Protein AF-A0A392ND72-F1 (afdb_monomer_lite)

Radius of gyration: 15.57 Å; chains: 1; bounding box: 47×28×43 Å

Sequence (103 aa):
VLEHCEDPNTQQKVMDEILGAVSMLAQDQYGNYVVQHVLEHGKPHERSTIIKELAGNIVQMSQQKFASNVVEKCLTFGGPAERLLLVNEMLGTTDENEPLQVS

pLDDT: mean 85.05, std 15.71, range [41.19, 96.31]

Foldseek 3Di:
DPPDPVDVVVVVVVLVVLLVCLVVLLQDPHSVVVLLCCLVPNDLVSLVSSLVVCQPCLCVLCPHPRNVVNSVSNCVRPDPVSVVSSVCVVVVVPPPPPPPPDD

Structure (mmCIF, N/CA/C/O backbone):
data_AF-A0A392ND72-F1
#
_entry.id   AF-A0A392ND72-F1
#
loop_
_atom_site.group_PDB
_atom_site.id
_atom_site.type_symbol
_atom_site.label_atom_id
_atom_site.label_alt_id
_atom_site.label_comp_id
_atom_site.label_asym_id
_atom_site.label_entity_id
_atom_site.label_seq_id
_atom_site.pdbx_PDB_ins_code
_atom_site.Cartn_x
_atom_site.Cartn_y
_atom_site.Cartn_z
_atom_site.occupancy
_atom_site.B_iso_or_equiv
_atom_site.auth_seq_id
_atom_site.auth_comp_id
_atom_site.auth_asym_id
_atom_site.auth_atom_id
_atom_site.pdbx_PDB_model_num
ATOM 1 N N . VAL A 1 1 ? 25.181 -1.561 -2.892 1.00 46.38 1 VAL A N 1
ATOM 2 C CA . VAL A 1 1 ? 25.531 -1.738 -4.316 1.00 46.38 1 VAL A CA 1
ATOM 3 C C . VAL A 1 1 ? 24.506 -2.708 -4.889 1.00 46.38 1 VAL A C 1
ATOM 5 O O . VAL A 1 1 ? 24.507 -3.873 -4.527 1.00 46.38 1 VAL A O 1
ATOM 8 N N . LEU A 1 2 ? 23.501 -2.183 -5.591 1.00 48.06 2 LEU A N 1
ATOM 9 C CA . LEU A 1 2 ? 22.498 -2.960 -6.333 1.00 48.06 2 LEU A CA 1
ATOM 10 C C . LEU A 1 2 ? 22.816 -2.703 -7.807 1.00 48.06 2 LEU A C 1
ATOM 12 O O . LEU A 1 2 ? 22.134 -1.943 -8.487 1.00 48.06 2 LEU A O 1
ATOM 16 N N . GLU A 1 3 ? 23.972 -3.209 -8.234 1.00 54.50 3 GLU A N 1
ATOM 17 C CA . GLU A 1 3 ? 24.435 -3.098 -9.614 1.00 54.50 3 GLU A CA 1
ATOM 18 C C . GLU A 1 3 ? 23.595 -4.031 -10.491 1.00 54.50 3 GLU A C 1
ATOM 20 O O . GLU A 1 3 ? 23.676 -5.251 -10.384 1.00 54.50 3 GLU A O 1
ATOM 25 N N . HIS A 1 4 ? 22.733 -3.406 -11.296 1.00 60.06 4 HIS A N 1
ATOM 26 C CA . HIS A 1 4 ? 22.260 -3.834 -12.613 1.00 60.06 4 HIS A CA 1
ATOM 27 C C . HIS A 1 4 ? 22.254 -5.344 -12.902 1.00 60.06 4 HIS A C 1
ATOM 29 O O . HIS A 1 4 ? 23.085 -5.861 -13.642 1.00 60.06 4 HIS A O 1
ATOM 35 N N . CYS A 1 5 ? 21.221 -6.038 -12.426 1.00 51.06 5 CYS A N 1
ATOM 36 C CA . CYS A 1 5 ? 20.695 -7.186 -13.162 1.00 51.06 5 CYS A CA 1
ATOM 37 C C . CYS A 1 5 ? 19.628 -6.669 -14.137 1.00 51.06 5 CYS A C 1
ATOM 39 O O . CYS A 1 5 ? 18.457 -6.549 -13.783 1.00 51.06 5 CYS A O 1
ATOM 41 N N . GLU A 1 6 ? 20.048 -6.326 -15.356 1.00 59.56 6 GLU A N 1
ATOM 42 C CA . GLU A 1 6 ? 19.194 -5.908 -16.483 1.00 59.56 6 GLU A CA 1
ATOM 43 C C . GLU A 1 6 ? 18.498 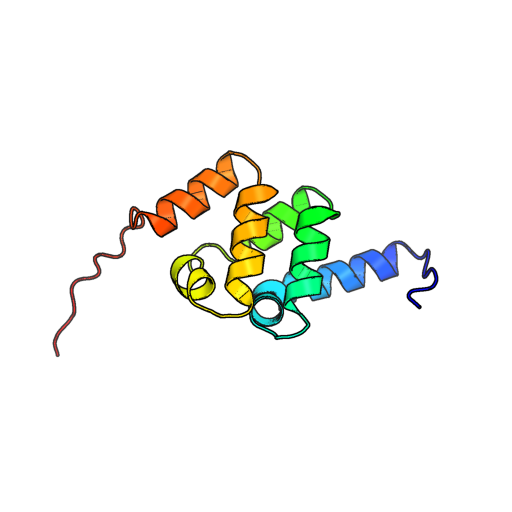-7.101 -17.165 1.00 59.56 6 GLU A C 1
ATOM 45 O O . GLU A 1 6 ? 18.307 -7.104 -18.378 1.00 59.56 6 GLU A O 1
ATOM 50 N N . ASP A 1 7 ? 18.134 -8.141 -16.410 1.00 73.19 7 ASP A N 1
ATOM 51 C CA . ASP A 1 7 ? 17.319 -9.230 -16.941 1.00 73.19 7 ASP A CA 1
ATOM 52 C C . ASP A 1 7 ? 15.865 -9.035 -16.481 1.00 73.19 7 ASP A C 1
ATOM 54 O O . ASP A 1 7 ? 15.561 -9.232 -15.295 1.00 73.19 7 ASP A O 1
ATOM 58 N N . PRO A 1 8 ? 14.947 -8.642 -17.386 1.00 72.62 8 PRO A N 1
ATOM 59 C CA . PRO A 1 8 ? 13.560 -8.357 -17.034 1.00 72.62 8 PRO A CA 1
ATOM 60 C C . PRO A 1 8 ? 12.860 -9.540 -16.360 1.00 72.62 8 PRO A C 1
ATOM 62 O O . PRO A 1 8 ? 11.999 -9.330 -15.507 1.00 72.62 8 PRO A O 1
ATOM 65 N N . ASN A 1 9 ? 13.251 -10.780 -16.686 1.00 78.31 9 ASN A N 1
ATOM 66 C CA . ASN A 1 9 ? 12.665 -11.970 -16.070 1.00 78.31 9 ASN A CA 1
ATOM 67 C C . ASN A 1 9 ? 13.124 -12.133 -14.622 1.00 78.31 9 ASN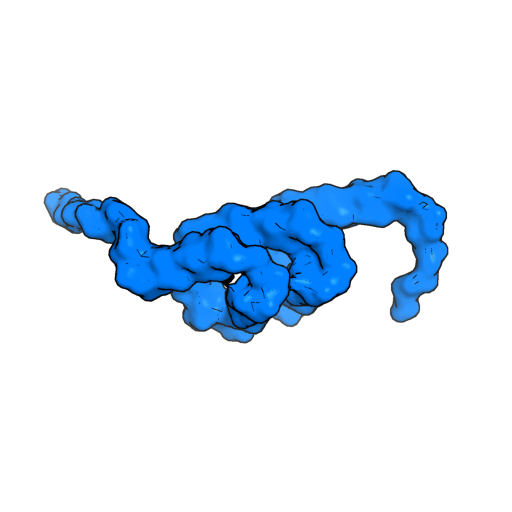 A C 1
ATOM 69 O O . ASN A 1 9 ? 12.354 -12.587 -13.779 1.00 78.31 9 ASN A O 1
ATOM 73 N N . THR A 1 10 ? 14.368 -11.769 -14.315 1.00 80.62 10 THR A N 1
ATOM 74 C CA . THR A 1 10 ? 14.880 -11.810 -12.941 1.00 80.62 10 THR A CA 1
ATOM 75 C C . THR A 1 10 ? 14.221 -10.729 -12.094 1.00 80.62 10 THR A C 1
ATOM 77 O O . THR A 1 10 ? 13.765 -11.017 -10.990 1.00 80.62 10 THR A O 1
ATOM 80 N N . GLN A 1 11 ? 14.082 -9.512 -12.628 1.00 79.75 11 GLN A N 1
ATOM 81 C CA . GLN A 1 11 ? 13.368 -8.435 -11.936 1.00 79.75 11 GLN A CA 1
ATOM 82 C C . GLN A 1 11 ? 11.901 -8.793 -11.675 1.00 79.75 11 GLN A C 1
ATOM 84 O O . GLN A 1 11 ? 11.398 -8.533 -10.585 1.00 79.75 11 GLN A O 1
ATOM 89 N N . GLN A 1 12 ? 11.229 -9.417 -12.648 1.00 83.25 12 GLN A N 1
ATOM 90 C CA . GLN A 1 12 ? 9.842 -9.847 -12.493 1.00 83.25 12 GLN A CA 1
ATOM 91 C C . GLN A 1 12 ? 9.694 -10.943 -11.434 1.00 83.25 12 GLN A C 1
ATOM 93 O O . GLN A 1 12 ? 8.869 -10.796 -10.544 1.00 83.25 12 GLN A O 1
ATOM 98 N N . LYS A 1 13 ? 10.542 -11.980 -11.454 1.00 86.38 13 LYS A N 1
ATOM 99 C CA . LYS A 1 13 ? 10.517 -13.041 -10.432 1.00 86.38 13 LYS A CA 1
ATOM 100 C C . LYS A 1 13 ? 10.741 -12.499 -9.024 1.00 86.38 13 LYS A C 1
ATOM 102 O O . LYS A 1 13 ? 10.044 -12.889 -8.100 1.00 86.38 13 LYS A O 1
ATOM 107 N N . VAL A 1 14 ? 11.702 -11.589 -8.857 1.00 87.44 14 VAL A N 1
ATOM 108 C CA . VAL A 1 14 ? 11.955 -10.955 -7.555 1.00 87.44 14 VAL A CA 1
ATOM 109 C C . VAL A 1 14 ? 10.753 -10.124 -7.115 1.00 87.44 14 VAL A C 1
ATOM 111 O O . VAL A 1 14 ? 10.396 -10.151 -5.942 1.00 87.44 14 VAL A O 1
ATOM 114 N N . MET A 1 15 ? 10.109 -9.408 -8.040 1.00 89.69 15 MET A N 1
ATOM 115 C CA . MET A 1 15 ? 8.896 -8.660 -7.727 1.00 89.69 15 MET A CA 1
ATOM 116 C C . MET A 1 15 ? 7.751 -9.588 -7.313 1.00 89.69 15 MET A C 1
ATOM 118 O O . MET A 1 15 ? 7.085 -9.296 -6.329 1.00 89.69 15 MET A O 1
ATOM 122 N N . ASP A 1 16 ? 7.555 -10.715 -7.997 1.00 90.06 16 ASP A N 1
ATOM 123 C CA . ASP A 1 16 ? 6.519 -11.692 -7.647 1.00 90.06 16 ASP A CA 1
ATOM 124 C C . ASP A 1 16 ? 6.731 -12.255 -6.230 1.00 90.06 16 ASP A C 1
ATOM 126 O O . ASP A 1 16 ? 5.783 -12.336 -5.449 1.00 90.06 16 ASP A O 1
ATOM 130 N N . GLU A 1 17 ? 7.978 -12.554 -5.851 1.00 92.25 17 GLU A N 1
ATOM 131 C CA . GLU A 1 17 ? 8.327 -12.975 -4.485 1.00 92.25 17 GLU A CA 1
ATOM 132 C C . GLU A 1 17 ? 8.064 -11.866 -3.451 1.00 92.25 17 GLU A C 1
ATOM 134 O O . GLU A 1 17 ? 7.524 -12.129 -2.376 1.00 92.25 17 GLU A O 1
ATOM 139 N N . ILE A 1 18 ? 8.392 -10.606 -3.773 1.00 91.38 18 ILE A N 1
ATOM 140 C CA . ILE A 1 18 ? 8.086 -9.459 -2.902 1.00 91.38 18 ILE A CA 1
ATOM 141 C C . ILE A 1 18 ? 6.575 -9.324 -2.721 1.00 91.38 18 ILE A C 1
ATOM 143 O O . ILE A 1 18 ? 6.124 -9.175 -1.587 1.00 91.38 18 ILE A O 1
ATOM 147 N N . LEU A 1 19 ? 5.804 -9.393 -3.812 1.00 91.12 19 LEU A N 1
ATOM 148 C CA . LEU A 1 19 ? 4.345 -9.288 -3.801 1.00 91.12 19 LEU A CA 1
ATOM 149 C C . LEU A 1 19 ? 3.697 -10.431 -3.004 1.00 91.12 19 LEU A C 1
ATOM 151 O O . LEU A 1 19 ? 2.733 -10.187 -2.285 1.00 91.12 19 LEU A O 1
ATOM 155 N N . GLY A 1 20 ? 4.260 -11.641 -3.054 1.00 91.81 20 GLY A N 1
ATOM 156 C CA . GLY A 1 20 ? 3.822 -12.774 -2.231 1.00 91.81 20 GLY A CA 1
ATOM 157 C C . GLY A 1 20 ? 4.176 -12.657 -0.742 1.00 91.81 20 GLY A C 1
ATOM 158 O O . GLY A 1 20 ? 3.563 -13.324 0.088 1.00 91.81 20 GLY A O 1
ATOM 159 N N . ALA A 1 21 ? 5.140 -11.804 -0.383 1.00 93.69 21 ALA A N 1
ATOM 160 C CA . ALA A 1 21 ? 5.626 -11.633 0.988 1.00 93.69 21 ALA A CA 1
ATOM 161 C C . ALA A 1 21 ? 5.261 -10.275 1.619 1.00 93.69 21 ALA A C 1
ATOM 163 O O . ALA A 1 21 ? 5.742 -9.961 2.711 1.00 93.69 21 ALA A O 1
ATOM 164 N N . VAL A 1 22 ? 4.412 -9.466 0.975 1.00 94.12 22 VAL A N 1
ATOM 165 C CA . VAL A 1 22 ? 4.095 -8.079 1.376 1.00 94.12 22 VAL A CA 1
ATOM 166 C C . VAL A 1 22 ? 3.692 -7.965 2.843 1.00 94.12 22 VAL A C 1
ATOM 168 O O . VAL A 1 22 ? 4.257 -7.143 3.562 1.00 94.12 22 VAL A O 1
ATOM 171 N N . SER A 1 23 ? 2.763 -8.803 3.305 1.00 91.81 23 SER A N 1
ATOM 172 C CA . SER A 1 23 ? 2.245 -8.762 4.679 1.00 91.81 23 SER A CA 1
ATOM 173 C C . SER A 1 23 ? 3.326 -9.018 5.731 1.00 91.81 23 SER A C 1
ATOM 175 O O . SER A 1 23 ? 3.315 -8.403 6.798 1.00 91.81 23 SER A O 1
ATOM 177 N N . MET A 1 24 ? 4.293 -9.890 5.427 1.00 94.56 24 MET A N 1
ATOM 178 C CA . MET A 1 24 ? 5.448 -10.142 6.292 1.00 94.56 24 MET A CA 1
ATOM 179 C C . MET A 1 24 ? 6.438 -8.976 6.222 1.00 94.56 24 MET A C 1
ATOM 181 O O . MET A 1 24 ? 6.854 -8.446 7.251 1.00 94.56 24 MET A O 1
ATOM 185 N N . LEU A 1 25 ? 6.795 -8.553 5.006 1.00 94.88 25 LEU A N 1
ATOM 186 C CA . LEU A 1 25 ? 7.789 -7.510 4.773 1.00 94.88 25 LEU A CA 1
ATOM 187 C C . LEU A 1 25 ? 7.354 -6.173 5.371 1.00 94.88 25 LEU A C 1
ATOM 189 O O . LEU A 1 25 ? 8.171 -5.495 5.980 1.00 94.88 25 LEU A O 1
ATOM 193 N N . ALA A 1 26 ? 6.077 -5.809 5.265 1.00 94.38 26 ALA A N 1
ATOM 194 C CA . ALA A 1 26 ? 5.563 -4.546 5.784 1.00 94.38 26 ALA A CA 1
ATOM 195 C C . ALA A 1 26 ? 5.727 -4.402 7.308 1.00 94.38 26 ALA A C 1
ATOM 197 O O . ALA A 1 26 ? 5.857 -3.284 7.806 1.00 94.38 26 ALA A O 1
ATOM 198 N N . GLN A 1 27 ? 5.749 -5.518 8.042 1.00 92.56 27 GLN A N 1
ATOM 199 C CA . GLN A 1 27 ? 5.900 -5.550 9.500 1.00 92.56 27 GLN A CA 1
ATOM 200 C C . GLN A 1 27 ? 7.365 -5.706 9.942 1.00 92.56 27 GLN A C 1
ATOM 202 O O . GLN A 1 27 ? 7.693 -5.448 11.101 1.00 92.56 27 GLN A O 1
ATOM 207 N N . ASP A 1 28 ? 8.259 -6.095 9.029 1.00 94.75 28 ASP A N 1
ATOM 208 C CA . ASP A 1 28 ? 9.676 -6.293 9.318 1.00 94.75 28 ASP A CA 1
ATOM 209 C C . ASP A 1 28 ? 10.448 -4.966 9.428 1.00 94.75 28 ASP A C 1
ATOM 211 O O . ASP A 1 28 ? 10.202 -3.998 8.701 1.00 94.75 28 ASP A O 1
ATOM 215 N N . GLN A 1 29 ? 11.450 -4.933 10.312 1.00 92.19 29 GLN A N 1
ATOM 216 C CA . GLN A 1 29 ? 12.275 -3.748 10.581 1.00 92.19 29 GLN A CA 1
ATOM 217 C C . GLN A 1 29 ? 13.088 -3.260 9.368 1.00 92.19 29 GLN A C 1
ATOM 219 O O . GLN A 1 29 ? 13.439 -2.081 9.314 1.00 92.19 29 GLN A O 1
ATOM 224 N N . 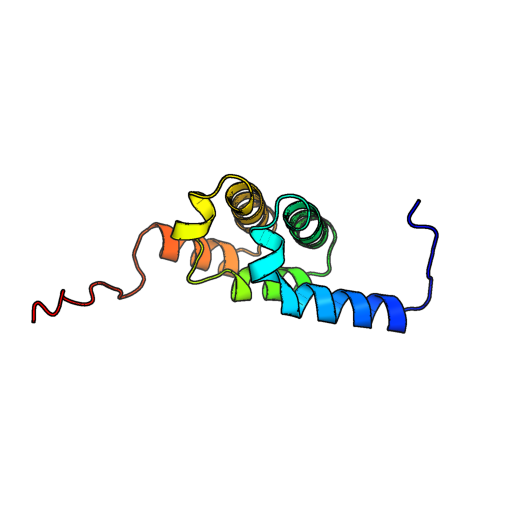TYR A 1 30 ? 13.364 -4.132 8.391 1.00 93.00 30 TYR A N 1
ATOM 225 C CA . TYR A 1 30 ? 14.052 -3.800 7.141 1.00 93.00 30 TYR A CA 1
ATOM 226 C C . TYR A 1 30 ? 13.146 -3.986 5.917 1.00 93.00 30 TYR A C 1
ATOM 228 O O . TYR A 1 30 ? 13.189 -3.176 4.990 1.00 93.00 30 TYR A O 1
ATOM 236 N N . GLY A 1 31 ? 12.293 -5.012 5.924 1.00 93.19 31 GLY A N 1
ATOM 237 C CA . GLY A 1 31 ? 11.353 -5.316 4.847 1.00 93.19 31 GLY A CA 1
ATOM 238 C C . GLY A 1 31 ? 10.380 -4.174 4.560 1.00 93.19 31 GLY A C 1
ATOM 239 O O . GLY A 1 31 ? 10.036 -3.949 3.398 1.00 93.19 31 GLY A O 1
ATOM 240 N N . ASN A 1 32 ? 10.014 -3.380 5.574 1.00 95.56 32 ASN A N 1
ATOM 241 C CA . ASN A 1 32 ? 9.087 -2.267 5.389 1.00 95.56 32 ASN A CA 1
ATOM 242 C C . ASN A 1 32 ? 9.623 -1.255 4.363 1.00 95.56 32 ASN A C 1
ATOM 244 O O . ASN A 1 32 ? 8.852 -0.727 3.568 1.00 95.56 32 ASN A O 1
ATOM 248 N N . TYR A 1 33 ? 10.941 -1.046 4.297 1.00 95.56 33 TYR A N 1
ATOM 249 C CA . TYR A 1 33 ? 11.551 -0.145 3.318 1.00 95.56 33 TYR A CA 1
ATOM 250 C C . TYR A 1 33 ? 11.433 -0.670 1.885 1.00 95.56 33 TYR A C 1
ATOM 252 O O . TYR A 1 33 ? 11.294 0.124 0.957 1.00 95.56 33 TYR A O 1
ATOM 260 N N . VAL A 1 34 ? 11.443 -1.994 1.694 1.00 94.50 34 VAL A N 1
ATOM 261 C CA . VAL A 1 34 ? 11.235 -2.615 0.377 1.00 94.50 34 VAL A CA 1
ATOM 262 C C . VAL A 1 34 ? 9.811 -2.347 -0.096 1.00 94.50 34 VAL A C 1
ATOM 264 O O . VAL A 1 34 ? 9.615 -1.869 -1.212 1.00 94.50 34 VAL A O 1
ATOM 267 N N . VAL A 1 35 ? 8.819 -2.565 0.772 1.00 95.75 35 VAL A N 1
ATOM 268 C CA . VAL A 1 35 ? 7.408 -2.312 0.438 1.00 95.75 35 VAL A CA 1
ATOM 269 C C . VAL A 1 35 ? 7.172 -0.826 0.157 1.00 95.75 35 VAL A C 1
ATOM 271 O O . VAL A 1 35 ? 6.550 -0.485 -0.847 1.00 95.75 35 VAL A O 1
ATOM 274 N N . GLN A 1 36 ? 7.728 0.071 0.978 1.00 95.75 36 GLN A N 1
ATOM 275 C CA . GLN A 1 36 ? 7.667 1.517 0.733 1.00 95.75 36 GLN A CA 1
ATOM 276 C C . GLN A 1 36 ? 8.294 1.896 -0.615 1.00 95.75 36 GLN A C 1
ATOM 278 O O . GLN A 1 36 ? 7.723 2.689 -1.358 1.00 95.75 36 GLN A O 1
ATOM 283 N N . HIS A 1 37 ? 9.428 1.290 -0.977 1.00 94.88 37 HIS A N 1
ATOM 284 C CA . HIS A 1 37 ? 10.082 1.559 -2.252 1.00 94.88 37 HIS A CA 1
ATOM 285 C C . HIS A 1 37 ? 9.201 1.179 -3.451 1.00 94.88 37 HIS A C 1
ATOM 287 O O . HIS A 1 37 ? 9.091 1.965 -4.395 1.00 94.88 37 HIS A O 1
ATOM 293 N N . VAL A 1 38 ? 8.532 0.020 -3.401 1.00 94.31 38 VAL A N 1
ATOM 294 C CA . VAL A 1 38 ? 7.588 -0.403 -4.452 1.00 94.31 38 VAL A CA 1
ATOM 295 C C . VAL A 1 38 ? 6.339 0.487 -4.464 1.00 94.31 38 VAL A C 1
ATOM 297 O O . VAL A 1 38 ? 5.840 0.829 -5.534 1.00 94.31 38 VAL A O 1
ATOM 300 N N . LEU A 1 39 ? 5.864 0.943 -3.301 1.00 94.69 39 LEU A N 1
ATOM 301 C CA . LEU A 1 39 ? 4.760 1.905 -3.213 1.00 94.69 39 LEU A CA 1
ATOM 302 C C . LEU A 1 39 ? 5.096 3.267 -3.840 1.00 94.69 39 LEU A C 1
ATOM 304 O O . LEU A 1 39 ? 4.218 3.908 -4.409 1.00 94.69 39 LEU A O 1
ATOM 308 N N . GLU A 1 40 ? 6.352 3.700 -3.771 1.00 95.25 40 GLU A N 1
ATOM 309 C CA . GLU A 1 40 ? 6.800 4.983 -4.321 1.00 95.25 40 GLU A CA 1
ATOM 310 C C . GLU A 1 40 ? 7.148 4.910 -5.815 1.00 95.25 40 GLU A C 1
ATOM 312 O O . GLU A 1 40 ? 6.741 5.775 -6.592 1.00 95.25 40 GLU A O 1
ATOM 317 N N . HIS A 1 41 ? 7.885 3.875 -6.225 1.00 92.00 41 HIS A N 1
ATOM 318 C CA . HIS A 1 41 ? 8.517 3.796 -7.549 1.00 92.00 41 HIS A CA 1
ATOM 319 C C . HIS A 1 41 ? 8.000 2.641 -8.417 1.00 92.00 41 HIS A C 1
ATOM 321 O O . HIS A 1 41 ? 8.294 2.594 -9.612 1.00 92.00 41 HIS A O 1
ATOM 327 N N . GLY A 1 42 ? 7.233 1.713 -7.843 1.00 89.19 42 GLY A N 1
ATOM 328 C CA . GLY A 1 42 ? 6.705 0.547 -8.545 1.00 89.19 42 GLY A CA 1
ATOM 329 C C .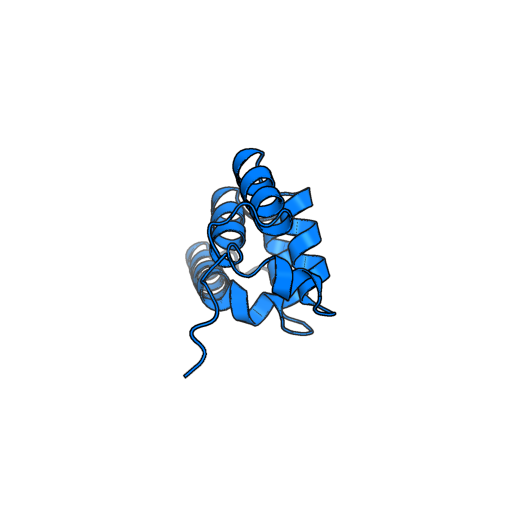 GLY A 1 42 ? 5.629 0.892 -9.571 1.00 89.19 42 GLY A C 1
ATOM 330 O O . GLY A 1 42 ? 5.090 2.004 -9.650 1.00 89.19 42 GLY A O 1
ATOM 331 N N . LYS A 1 43 ? 5.263 -0.090 -10.387 1.00 91.75 43 LYS A N 1
ATOM 332 C CA . LYS A 1 43 ? 4.199 0.051 -11.384 1.00 91.75 43 LYS A CA 1
ATOM 333 C C . LYS A 1 43 ? 2.837 0.182 -10.689 1.00 91.75 43 LYS A C 1
ATOM 335 O O . LYS A 1 43 ? 2.662 -0.310 -9.577 1.00 91.75 43 LYS A O 1
ATOM 340 N N . PRO A 1 44 ? 1.837 0.821 -11.324 1.00 92.12 44 PRO A N 1
ATOM 341 C CA . PRO A 1 44 ? 0.516 0.983 -10.717 1.00 92.12 44 PRO A CA 1
ATOM 342 C C . PRO A 1 44 ? -0.115 -0.337 -10.250 1.00 92.12 44 PRO A C 1
ATOM 344 O O . PRO A 1 44 ? -0.658 -0.389 -9.159 1.00 92.12 44 PRO A O 1
ATOM 347 N N . HIS A 1 45 ? 0.021 -1.422 -11.020 1.00 92.12 45 HIS A N 1
ATOM 348 C CA . HIS A 1 45 ? -0.534 -2.723 -10.633 1.00 92.12 45 HIS A CA 1
ATOM 349 C C . HIS A 1 45 ? 0.191 -3.369 -9.440 1.00 92.12 45 HIS A C 1
ATOM 351 O O . HIS A 1 45 ? -0.458 -4.026 -8.631 1.00 92.12 45 HIS A O 1
ATOM 357 N N . GLU A 1 46 ? 1.507 -3.173 -9.305 1.00 93.19 46 GLU A N 1
ATOM 358 C CA . GLU A 1 46 ? 2.295 -3.659 -8.161 1.00 93.19 46 GLU A CA 1
ATOM 359 C C . GLU A 1 46 ? 1.817 -2.949 -6.885 1.00 93.19 46 GLU A C 1
ATOM 361 O O . GLU A 1 46 ? 1.496 -3.593 -5.889 1.00 93.19 46 GLU A O 1
ATOM 366 N N . ARG A 1 47 ? 1.635 -1.623 -6.961 1.00 94.69 47 ARG A N 1
ATOM 367 C CA . ARG A 1 47 ? 1.066 -0.803 -5.879 1.00 94.69 47 ARG A CA 1
ATOM 368 C C . ARG A 1 47 ? -0.341 -1.242 -5.497 1.00 94.69 47 ARG A C 1
ATOM 370 O O . ARG A 1 47 ? -0.608 -1.468 -4.322 1.00 94.69 47 ARG A O 1
ATOM 377 N N . SER A 1 48 ? -1.220 -1.404 -6.483 1.00 94.44 48 SER A N 1
ATOM 378 C CA . SER A 1 48 ? -2.582 -1.894 -6.263 1.00 94.44 48 SER A CA 1
ATOM 379 C C . SER A 1 48 ? -2.599 -3.267 -5.594 1.00 94.44 48 SER A C 1
ATOM 381 O O . SER A 1 48 ? -3.456 -3.519 -4.755 1.00 94.44 48 SER A O 1
ATOM 383 N N . THR A 1 49 ? -1.668 -4.153 -5.956 1.00 94.88 49 THR A N 1
ATOM 384 C CA . THR A 1 49 ? -1.553 -5.491 -5.358 1.00 94.88 49 THR A CA 1
ATOM 385 C C . THR A 1 49 ? -1.147 -5.391 -3.893 1.00 94.88 49 THR A C 1
ATOM 387 O O . THR A 1 49 ? -1.841 -5.938 -3.046 1.00 94.88 49 THR A O 1
ATOM 390 N N . ILE A 1 50 ? -0.109 -4.606 -3.583 1.00 95.25 50 ILE A N 1
ATOM 391 C CA . ILE A 1 50 ? 0.318 -4.341 -2.201 1.00 95.25 50 ILE A CA 1
ATOM 392 C C . ILE A 1 50 ? -0.844 -3.790 -1.373 1.00 95.25 50 ILE A C 1
ATOM 394 O O . ILE A 1 50 ? -1.128 -4.296 -0.296 1.00 95.25 50 ILE A O 1
ATOM 398 N N . ILE A 1 51 ? -1.541 -2.765 -1.868 1.00 94.88 51 ILE A N 1
ATOM 399 C CA . ILE A 1 51 ? -2.613 -2.120 -1.102 1.00 94.88 51 ILE A CA 1
ATOM 400 C C . ILE A 1 51 ? -3.771 -3.087 -0.834 1.00 94.88 51 ILE A C 1
ATOM 402 O O . ILE A 1 51 ? -4.326 -3.081 0.260 1.00 94.88 51 ILE A O 1
ATOM 406 N N . LYS A 1 52 ? -4.125 -3.929 -1.809 1.00 93.19 52 LYS A N 1
ATOM 407 C CA . LYS A 1 52 ? -5.163 -4.952 -1.636 1.00 93.19 52 LYS A CA 1
ATOM 408 C C . LYS A 1 52 ? -4.756 -6.050 -0.661 1.00 93.19 52 LYS A C 1
ATOM 410 O O . LYS A 1 52 ? -5.616 -6.532 0.057 1.00 93.19 52 LYS A O 1
ATOM 415 N N . GLU A 1 53 ? -3.484 -6.430 -0.644 1.00 93.81 53 GLU A N 1
ATOM 416 C CA . GLU A 1 53 ? -2.967 -7.444 0.280 1.00 93.81 53 GLU A CA 1
ATOM 417 C C . GLU A 1 53 ? -2.957 -6.939 1.731 1.00 93.81 53 GLU A C 1
ATOM 419 O O . GLU A 1 53 ? -3.198 -7.693 2.668 1.00 93.81 53 GLU A O 1
ATOM 424 N N . LEU A 1 54 ? -2.699 -5.642 1.920 1.00 92.69 54 LEU A N 1
ATOM 425 C CA . LEU A 1 54 ? -2.678 -5.013 3.242 1.00 92.69 54 LEU A CA 1
ATOM 426 C C . LEU A 1 54 ? -4.068 -4.587 3.738 1.00 92.69 54 LEU A C 1
ATOM 428 O O . LEU A 1 54 ? -4.250 -4.381 4.939 1.00 92.69 54 LEU A O 1
ATOM 432 N N . ALA A 1 55 ? -5.036 -4.449 2.831 1.00 90.88 55 ALA A N 1
ATOM 433 C CA . ALA A 1 55 ? -6.429 -4.201 3.176 1.00 90.88 55 ALA A CA 1
ATOM 434 C C . ALA A 1 55 ? -6.983 -5.298 4.100 1.00 90.88 55 ALA A C 1
ATOM 436 O O . ALA A 1 55 ? -6.682 -6.478 3.944 1.00 90.88 55 ALA A O 1
ATOM 437 N N . GLY A 1 56 ? -7.804 -4.901 5.065 1.00 89.56 56 GLY A N 1
ATOM 438 C CA . GLY A 1 56 ? -8.323 -5.751 6.139 1.00 89.56 56 GLY A CA 1
ATOM 439 C C . GLY A 1 56 ? -7.421 -5.816 7.376 1.00 89.56 56 GLY A C 1
ATOM 440 O O . GLY A 1 56 ? -7.867 -6.272 8.423 1.00 89.56 56 GLY A O 1
ATOM 441 N N . ASN A 1 57 ? -6.169 -5.350 7.288 1.00 91.81 57 ASN A N 1
ATOM 442 C CA . ASN A 1 57 ? -5.223 -5.307 8.409 1.00 91.81 57 ASN A CA 1
ATOM 443 C C . ASN A 1 57 ? -4.706 -3.889 8.702 1.00 91.81 57 ASN A C 1
ATOM 445 O O . ASN A 1 57 ? -3.819 -3.703 9.539 1.00 91.81 57 ASN A O 1
ATOM 449 N N . ILE A 1 58 ? -5.244 -2.867 8.040 1.00 93.38 58 ILE A N 1
ATOM 450 C CA . ILE A 1 58 ? -4.737 -1.493 8.055 1.00 93.38 58 ILE A CA 1
ATOM 451 C C . ILE A 1 58 ? -4.791 -0.897 9.450 1.00 93.38 58 ILE A C 1
ATOM 453 O O . ILE A 1 58 ? -3.809 -0.306 9.896 1.00 93.38 58 ILE A O 1
ATOM 457 N N . VAL A 1 59 ? -5.891 -1.107 10.175 1.00 90.94 59 VAL A N 1
ATOM 458 C CA . VAL A 1 59 ? -6.052 -0.604 11.548 1.00 90.94 59 VAL A CA 1
ATOM 459 C C . VAL A 1 59 ? -4.994 -1.188 12.485 1.00 90.94 59 VAL A C 1
ATOM 461 O O . VAL A 1 59 ? -4.409 -0.460 13.292 1.00 90.94 59 VAL A O 1
ATOM 464 N N . 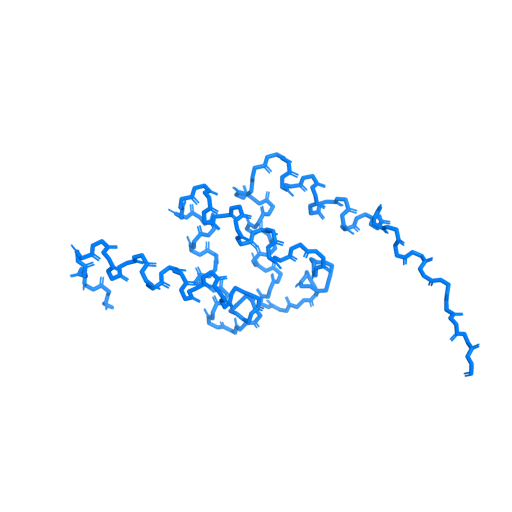GLN A 1 60 ? -4.717 -2.489 12.369 1.00 91.62 60 GLN A N 1
ATOM 465 C CA . GLN A 1 60 ? -3.680 -3.149 13.157 1.00 91.62 60 GLN A CA 1
ATOM 466 C C . GLN A 1 60 ? -2.288 -2.656 12.746 1.00 91.62 60 GLN A C 1
ATOM 468 O O . GLN A 1 60 ? -1.471 -2.328 13.606 1.00 91.62 60 GLN A O 1
ATOM 473 N N . MET A 1 61 ? -2.012 -2.565 11.444 1.00 93.38 61 MET A N 1
ATOM 474 C CA . MET A 1 61 ? -0.719 -2.133 10.909 1.00 93.38 61 MET A CA 1
ATOM 475 C C . MET A 1 61 ? -0.387 -0.682 11.263 1.00 93.38 61 MET A C 1
ATOM 477 O O . MET A 1 61 ? 0.765 -0.385 11.576 1.00 93.38 61 MET A O 1
ATOM 481 N N . SER A 1 62 ? -1.379 0.212 11.299 1.00 93.25 62 SER A N 1
ATOM 482 C CA . SER A 1 62 ? -1.204 1.607 11.720 1.00 93.25 62 SER A CA 1
ATOM 483 C C . SER A 1 62 ? -0.686 1.759 13.152 1.00 93.25 62 SER A C 1
ATOM 485 O O . SER A 1 62 ? -0.096 2.786 13.474 1.00 93.25 62 SER A O 1
ATOM 487 N N . GLN A 1 63 ? -0.876 0.754 14.010 1.00 91.88 63 GLN A N 1
ATOM 488 C CA . GLN A 1 63 ? -0.425 0.769 15.406 1.00 91.88 63 GLN A CA 1
ATOM 489 C C . GLN A 1 63 ? 0.978 0.171 15.590 1.00 91.88 63 GLN A C 1
ATOM 491 O O . GLN A 1 63 ? 1.542 0.226 16.683 1.00 91.88 63 GLN A O 1
ATOM 496 N N . GLN A 1 64 ? 1.563 -0.407 14.539 1.00 91.56 64 GLN A N 1
ATOM 497 C CA . GLN A 1 64 ? 2.878 -1.030 14.608 1.00 91.56 64 GLN A CA 1
ATOM 498 C C . GLN A 1 64 ? 3.980 -0.058 14.190 1.00 91.56 64 GLN A C 1
ATOM 500 O O . GLN A 1 64 ? 3.864 0.644 13.191 1.00 91.56 64 GLN A O 1
ATOM 505 N N . LYS A 1 65 ? 5.116 -0.107 14.896 1.00 91.94 65 LYS A N 1
ATOM 506 C CA . LYS A 1 65 ? 6.269 0.790 14.693 1.00 91.94 65 LYS A CA 1
ATOM 507 C C . LYS A 1 65 ? 6.773 0.872 13.242 1.00 91.94 65 LYS A C 1
ATOM 509 O O . LYS A 1 65 ? 7.242 1.928 12.825 1.00 91.94 65 LYS A O 1
ATOM 514 N N . PHE A 1 66 ? 6.764 -0.245 12.515 1.00 92.44 66 PHE A N 1
ATOM 515 C CA . PHE A 1 66 ? 7.317 -0.325 11.158 1.00 92.44 66 PHE A CA 1
ATOM 516 C C . PHE A 1 66 ? 6.226 -0.258 10.091 1.00 92.44 66 PHE A C 1
ATOM 518 O O . PHE A 1 66 ? 6.358 0.509 9.136 1.00 92.44 66 PHE A O 1
ATOM 525 N N . ALA A 1 67 ? 5.136 -1.000 10.294 1.00 92.94 67 ALA A N 1
ATOM 526 C CA . ALA A 1 67 ? 4.047 -1.092 9.332 1.00 92.94 67 ALA A CA 1
ATOM 527 C C . ALA A 1 67 ? 3.247 0.212 9.193 1.00 92.94 67 ALA A C 1
ATOM 529 O O . ALA A 1 67 ? 2.709 0.464 8.115 1.00 92.94 67 ALA A O 1
ATOM 530 N N . SER A 1 68 ? 3.230 1.085 10.210 1.00 95.50 68 SER A N 1
ATOM 531 C CA . SER A 1 68 ? 2.576 2.397 10.116 1.00 95.50 68 SER A CA 1
ATOM 532 C C . SER A 1 68 ? 3.122 3.225 8.949 1.00 95.50 68 SER A C 1
ATOM 534 O O . SER A 1 68 ? 2.345 3.787 8.181 1.00 95.50 68 SER A O 1
ATOM 536 N N . ASN A 1 69 ? 4.444 3.198 8.737 1.00 95.44 69 ASN A N 1
ATOM 537 C CA . ASN A 1 69 ? 5.090 3.913 7.634 1.00 95.44 69 ASN A CA 1
ATOM 538 C C . ASN A 1 69 ? 4.618 3.379 6.274 1.00 95.44 69 ASN A C 1
ATOM 540 O O . ASN A 1 69 ? 4.445 4.138 5.326 1.00 95.44 69 ASN A O 1
ATOM 544 N N . VAL A 1 70 ? 4.388 2.067 6.170 1.00 96.31 70 VAL A N 1
ATOM 545 C CA . VAL A 1 70 ? 3.870 1.441 4.946 1.00 96.31 70 VAL A CA 1
ATOM 546 C C . VAL A 1 70 ? 2.437 1.898 4.686 1.00 96.31 70 VAL A C 1
ATOM 548 O O . VAL A 1 70 ? 2.125 2.294 3.565 1.00 96.31 70 VAL A O 1
ATOM 551 N N . VAL A 1 71 ? 1.590 1.932 5.721 1.00 96.00 71 VAL A N 1
ATOM 552 C CA . VAL A 1 71 ? 0.208 2.427 5.614 1.00 96.00 71 VAL A CA 1
ATOM 553 C C . VAL A 1 71 ? 0.175 3.887 5.148 1.00 96.00 71 VAL A C 1
ATOM 555 O O . VAL A 1 71 ? -0.597 4.233 4.251 1.00 96.00 71 VAL A O 1
ATOM 558 N N . GLU A 1 72 ? 1.053 4.741 5.678 1.00 95.62 72 GLU A N 1
ATOM 559 C CA . GLU A 1 72 ? 1.185 6.131 5.223 1.00 95.62 72 GLU A CA 1
ATOM 560 C C . GLU A 1 72 ? 1.522 6.213 3.725 1.00 95.62 72 GLU A C 1
ATOM 562 O O . GLU A 1 72 ? 0.943 7.025 2.992 1.00 95.62 72 GLU A O 1
ATOM 567 N N . LYS A 1 73 ? 2.407 5.339 3.227 1.00 96.06 73 LYS A N 1
ATOM 568 C CA . LYS A 1 73 ? 2.727 5.267 1.793 1.00 96.06 73 LYS A CA 1
ATOM 569 C C . LYS A 1 73 ? 1.554 4.753 0.965 1.00 96.06 73 LYS A C 1
ATOM 571 O O . LYS A 1 73 ? 1.296 5.318 -0.096 1.00 96.06 73 LYS A O 1
ATOM 576 N N . CYS A 1 74 ? 0.798 3.767 1.443 1.00 95.38 74 CYS A N 1
ATOM 577 C CA . CYS A 1 74 ? -0.422 3.310 0.775 1.00 95.38 74 CYS A CA 1
ATOM 578 C C . CYS A 1 74 ? -1.432 4.457 0.599 1.00 95.38 74 CYS A C 1
ATOM 580 O O . CYS A 1 74 ? -1.964 4.649 -0.494 1.00 95.38 74 CYS A O 1
ATOM 582 N N . LEU A 1 75 ? -1.629 5.284 1.630 1.00 94.38 75 LEU A N 1
ATOM 583 C CA . LEU A 1 75 ? -2.503 6.461 1.566 1.00 94.38 75 LEU A CA 1
ATOM 584 C C . LEU A 1 75 ? -1.943 7.578 0.667 1.00 94.38 75 LEU A C 1
ATOM 586 O O . LEU A 1 75 ? -2.706 8.308 0.031 1.00 94.38 75 LEU A O 1
ATOM 590 N N . THR A 1 76 ? -0.617 7.704 0.583 1.00 95.44 76 THR A N 1
ATOM 591 C CA . THR A 1 76 ? 0.060 8.749 -0.204 1.00 95.44 76 THR A CA 1
ATOM 592 C C . THR A 1 76 ? 0.130 8.420 -1.696 1.00 95.44 76 THR A C 1
ATOM 594 O O . THR A 1 76 ? -0.055 9.315 -2.524 1.00 95.44 76 THR A O 1
ATOM 597 N N . PHE A 1 77 ? 0.367 7.154 -2.051 1.00 94.44 77 PHE A N 1
ATOM 598 C CA . PHE A 1 77 ? 0.646 6.709 -3.424 1.00 94.44 77 PHE A CA 1
ATOM 599 C C . PHE A 1 77 ? -0.438 5.819 -4.036 1.00 94.44 77 PHE A C 1
ATOM 601 O O . PHE A 1 77 ? -0.433 5.626 -5.253 1.00 94.44 77 PHE A O 1
ATOM 608 N N . GLY A 1 78 ? -1.384 5.322 -3.235 1.00 91.75 78 GLY A N 1
ATOM 609 C CA . GLY A 1 78 ? -2.546 4.591 -3.733 1.00 91.75 78 GLY A CA 1
ATOM 610 C C . GLY A 1 78 ? -3.435 5.452 -4.625 1.00 91.75 78 GLY A C 1
ATOM 611 O O . GLY A 1 78 ? -3.454 6.684 -4.520 1.00 91.75 78 GLY A O 1
ATOM 612 N N . GLY A 1 79 ? -4.184 4.812 -5.513 1.00 92.06 79 GLY A N 1
ATOM 613 C CA . GLY A 1 79 ? -5.216 5.451 -6.315 1.00 92.06 79 GLY A CA 1
ATOM 614 C C . GLY A 1 79 ? -6.424 5.885 -5.473 1.00 92.06 79 GLY A C 1
ATOM 615 O O . GLY A 1 79 ? -6.576 5.463 -4.325 1.00 92.06 79 GLY A O 1
ATOM 616 N N . PRO A 1 80 ? -7.331 6.712 -6.023 1.00 92.62 80 PRO A N 1
ATOM 617 C CA . PRO A 1 80 ? -8.483 7.225 -5.276 1.00 92.62 80 PRO A CA 1
ATOM 618 C C . PRO A 1 80 ? -9.378 6.129 -4.675 1.00 92.62 80 PRO A C 1
ATOM 620 O O . PRO A 1 80 ? -9.787 6.238 -3.524 1.00 92.62 80 PRO A O 1
ATOM 623 N N . ALA A 1 81 ? -9.647 5.060 -5.432 1.00 92.69 81 ALA A N 1
ATOM 624 C CA . ALA A 1 81 ? -10.478 3.944 -4.975 1.00 92.69 81 ALA A CA 1
ATOM 625 C C . ALA A 1 81 ? -9.819 3.155 -3.832 1.00 92.69 81 ALA A C 1
ATOM 627 O O . ALA A 1 81 ? -10.479 2.776 -2.871 1.00 92.69 81 ALA A O 1
ATOM 628 N N . GLU A 1 82 ? -8.507 2.953 -3.921 1.00 93.31 82 GLU A N 1
ATOM 629 C CA . GLU A 1 82 ? -7.715 2.256 -2.908 1.00 93.31 82 GLU A CA 1
ATOM 630 C C . GLU A 1 82 ? -7.641 3.069 -1.620 1.00 93.31 82 GLU A C 1
ATOM 632 O O . GLU A 1 82 ? -7.915 2.542 -0.551 1.00 93.31 82 GLU A O 1
ATOM 637 N N . ARG A 1 83 ? -7.375 4.378 -1.703 1.00 93.56 83 ARG A N 1
ATOM 638 C CA . ARG A 1 83 ? -7.404 5.251 -0.519 1.00 93.56 83 ARG A CA 1
ATOM 639 C C . ARG A 1 83 ? -8.759 5.229 0.166 1.00 93.56 83 ARG A C 1
ATOM 641 O O . ARG A 1 83 ? -8.811 5.172 1.387 1.00 93.56 83 ARG A O 1
ATOM 648 N N . LEU A 1 84 ? -9.841 5.279 -0.609 1.00 92.81 84 LEU A N 1
ATOM 649 C CA . LEU A 1 84 ? -11.187 5.230 -0.053 1.00 92.81 84 LEU A CA 1
ATOM 650 C C . LEU A 1 84 ? -11.437 3.910 0.683 1.00 92.81 84 LEU A C 1
ATOM 652 O O . LEU A 1 84 ? -12.027 3.925 1.756 1.00 92.81 84 LEU A O 1
ATOM 656 N N . LEU A 1 85 ? -10.951 2.793 0.137 1.00 92.44 85 LEU A N 1
ATOM 657 C CA . LEU A 1 85 ? -11.009 1.489 0.792 1.00 92.44 85 LEU A CA 1
ATOM 658 C C . LEU A 1 85 ? -10.274 1.509 2.141 1.00 92.44 85 LEU A C 1
ATOM 660 O O . LEU A 1 85 ? -10.870 1.158 3.154 1.00 92.44 85 LEU A O 1
ATOM 664 N N . LEU A 1 86 ? -9.030 1.997 2.168 1.00 92.94 86 LEU A N 1
ATOM 665 C CA . LEU A 1 86 ? -8.223 2.083 3.393 1.00 92.94 86 LEU A CA 1
ATOM 666 C C . LEU A 1 86 ? -8.861 3.000 4.446 1.00 92.94 86 LEU A C 1
ATOM 668 O O . LEU A 1 86 ? -8.882 2.686 5.632 1.00 92.94 86 LEU A O 1
ATOM 672 N N . VAL A 1 87 ? -9.399 4.143 4.015 1.00 91.69 87 VAL A N 1
ATOM 673 C CA . VAL A 1 87 ? -10.070 5.101 4.903 1.00 91.69 87 VAL A CA 1
ATOM 674 C C . VAL A 1 87 ? -11.366 4.517 5.462 1.00 91.69 87 VAL A C 1
ATOM 676 O O . VAL A 1 87 ? -11.637 4.688 6.645 1.00 91.69 87 VAL A O 1
ATOM 679 N N . ASN A 1 88 ? -12.155 3.813 4.649 1.00 91.12 88 ASN A N 1
ATOM 680 C CA . ASN A 1 88 ? -13.372 3.145 5.115 1.00 91.12 88 ASN A CA 1
ATOM 681 C C . ASN A 1 88 ? -13.069 2.106 6.200 1.00 91.12 88 ASN A C 1
ATOM 683 O O . ASN A 1 88 ? -13.736 2.084 7.232 1.00 91.12 88 ASN A O 1
ATOM 687 N N . GLU A 1 89 ? -12.020 1.312 6.002 1.00 89.69 89 GLU A N 1
ATOM 688 C CA . GLU A 1 89 ? -11.548 0.356 7.002 1.00 89.69 89 GLU A CA 1
ATOM 689 C C . GLU A 1 89 ? -11.153 1.053 8.315 1.00 89.69 89 GLU A C 1
ATOM 691 O O . GLU A 1 89 ? -11.594 0.654 9.389 1.00 89.69 89 GLU A O 1
ATOM 696 N N . MET A 1 90 ? -10.411 2.164 8.243 1.00 87.50 90 MET A N 1
ATOM 697 C CA . MET A 1 90 ? -10.051 2.960 9.428 1.00 87.50 90 MET A CA 1
ATOM 698 C C . MET A 1 90 ? -11.256 3.572 10.153 1.00 87.50 90 MET A C 1
ATOM 700 O O . MET A 1 90 ? -11.215 3.754 11.369 1.00 87.50 90 MET A O 1
ATOM 704 N N . LEU A 1 91 ? -12.316 3.915 9.421 1.00 88.50 91 LEU A N 1
ATOM 705 C CA . LEU A 1 91 ? -13.552 4.456 9.985 1.00 88.50 91 LEU A CA 1
ATOM 706 C C . LEU A 1 91 ? -14.472 3.365 10.558 1.00 88.50 91 LEU A C 1
ATOM 708 O O . LEU A 1 91 ? -15.522 3.702 11.105 1.00 88.50 91 LEU A O 1
ATOM 712 N N . GLY A 1 92 ? -14.099 2.085 10.445 1.00 74.75 92 GLY A N 1
ATOM 713 C CA . GLY A 1 92 ? -14.903 0.964 10.927 1.00 74.75 92 GLY A CA 1
ATOM 714 C C . GLY A 1 92 ? -16.204 0.780 10.147 1.00 74.75 92 GLY A C 1
ATOM 715 O O . GLY A 1 92 ? -17.191 0.313 10.707 1.00 74.75 92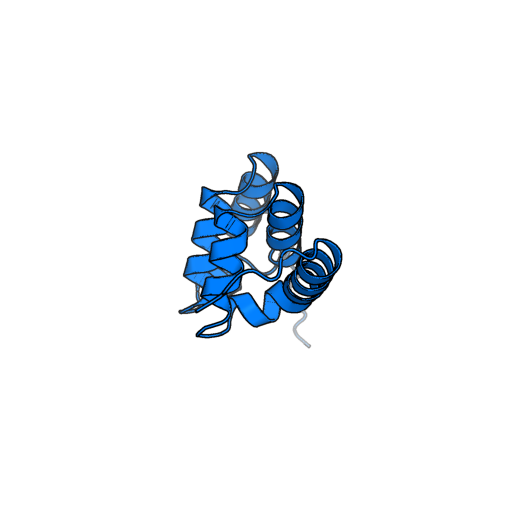 GLY A O 1
ATOM 716 N N . THR A 1 93 ? -16.245 1.181 8.869 1.00 61.06 93 THR A N 1
ATOM 717 C CA . THR A 1 93 ? -17.418 0.946 8.005 1.00 61.06 93 THR A CA 1
ATOM 718 C C . THR A 1 93 ? -17.427 -0.449 7.380 1.00 61.06 93 THR A C 1
ATOM 720 O O . THR A 1 93 ? -18.343 -0.786 6.631 1.00 61.06 93 THR A O 1
ATOM 723 N N . THR A 1 94 ? -16.435 -1.278 7.701 1.00 55.66 94 THR A N 1
ATOM 724 C CA . THR A 1 94 ? -16.469 -2.721 7.478 1.00 55.66 94 THR A CA 1
ATOM 725 C C . THR A 1 94 ? -17.326 -3.370 8.562 1.00 55.66 94 THR A C 1
ATOM 727 O O . THR A 1 94 ? -17.152 -3.085 9.741 1.00 55.66 94 THR A O 1
ATOM 730 N N . ASP A 1 95 ? -18.262 -4.216 8.135 1.00 53.84 95 ASP A N 1
ATOM 731 C CA . ASP A 1 95 ? -19.329 -4.924 8.869 1.00 53.84 95 ASP A CA 1
ATOM 732 C C . ASP A 1 95 ? -18.857 -5.860 10.019 1.00 53.84 95 ASP A C 1
ATOM 734 O O . ASP A 1 95 ? -19.458 -6.893 10.285 1.00 53.84 95 ASP A O 1
ATOM 738 N N . GLU A 1 96 ? -17.785 -5.524 10.738 1.00 51.75 96 GLU A N 1
ATOM 739 C CA . GLU A 1 96 ? -17.242 -6.297 11.863 1.00 51.75 96 GLU A CA 1
ATOM 740 C C . GLU A 1 96 ? -17.752 -5.803 13.224 1.00 51.75 96 GLU A C 1
ATOM 742 O O . GLU A 1 96 ? -17.039 -5.797 14.225 1.00 51.75 96 GLU A O 1
ATOM 747 N N . ASN A 1 97 ? -19.042 -5.467 13.302 1.00 47.62 97 ASN A N 1
ATOM 748 C CA . ASN A 1 97 ? -19.772 -5.686 14.550 1.00 47.62 97 ASN A CA 1
ATOM 749 C C . ASN A 1 97 ? -20.175 -7.165 14.611 1.00 47.62 97 ASN A C 1
ATOM 751 O O . ASN A 1 97 ? -21.361 -7.495 14.591 1.00 47.62 97 ASN A O 1
ATOM 755 N N . GLU A 1 98 ? -19.194 -8.068 14.664 1.00 50.28 98 GLU A N 1
ATOM 756 C CA . GLU A 1 98 ? -19.466 -9.447 15.053 1.00 50.28 98 GLU A CA 1
ATOM 757 C C . GLU A 1 98 ? -19.841 -9.416 16.547 1.00 50.28 98 GLU A C 1
ATOM 759 O O . GLU A 1 98 ? -19.032 -8.990 17.381 1.00 50.28 98 GLU A O 1
ATOM 764 N N . PRO A 1 99 ? -21.086 -9.758 16.930 1.00 44.03 99 PRO A N 1
ATOM 765 C CA . PRO A 1 99 ? -21.465 -9.749 18.329 1.00 44.03 99 PRO A CA 1
ATOM 766 C C . PRO A 1 99 ? -20.610 -10.785 19.050 1.00 44.03 99 PRO A C 1
ATOM 768 O O . PRO A 1 99 ? -20.620 -11.959 18.685 1.00 44.03 99 PRO A O 1
ATOM 771 N N . LEU A 1 100 ? -19.890 -10.334 20.081 1.00 50.94 100 LEU A N 1
ATOM 772 C CA . LEU A 1 100 ? -19.180 -11.163 21.051 1.00 50.94 100 LEU A CA 1
ATOM 773 C C . LEU A 1 100 ? -20.044 -12.380 21.419 1.00 50.94 100 LEU A C 1
ATOM 775 O O . LEU A 1 100 ? -20.970 -12.269 22.227 1.00 50.94 100 LEU A O 1
ATOM 779 N N . GLN A 1 101 ? -19.752 -13.544 20.837 1.00 51.00 101 GLN A N 1
ATOM 780 C CA . GLN A 1 101 ? -20.280 -14.804 21.341 1.00 51.00 101 GLN A CA 1
ATOM 781 C C . GLN A 1 101 ? -19.533 -15.103 22.637 1.00 51.00 101 GLN A C 1
ATOM 783 O O . GLN A 1 101 ? -18.465 -15.710 22.649 1.00 51.00 101 GLN A O 1
ATOM 788 N N . VAL A 1 102 ? -20.094 -14.606 23.738 1.00 41.19 102 VAL A N 1
ATOM 789 C CA . VAL A 1 102 ? -19.798 -15.113 25.074 1.00 41.19 102 VAL A CA 1
ATOM 790 C C . VAL A 1 102 ? -20.257 -16.567 25.099 1.00 41.19 102 VAL A C 1
ATOM 792 O O . VAL A 1 102 ? -21.452 -16.836 24.965 1.00 41.19 102 VAL A O 1
ATOM 795 N N . SER A 1 103 ? -19.311 -17.486 25.276 1.00 48.09 103 SER A N 1
ATOM 796 C CA . SER A 1 103 ? -19.582 -18.865 25.669 1.00 48.09 103 SER A CA 1
ATOM 797 C C . SER A 1 103 ? -18.712 -19.268 26.846 1.00 48.09 103 SER A C 1
ATOM 799 O O . SER A 1 103 ? -17.621 -18.680 27.017 1.00 48.09 103 SER A O 1
#

Secondary structure (DSSP, 8-state):
-------HHHHHHHHHHHHHTHHHHHHSTTHHHHHHHHHHHS-HHHHHHHHHHHTTSHHHHTTSTTHHHHHHHHHHHS-HHHHHHHHHHHTT-SS--------

Organism: NCBI:txid97028

InterPro domains:
  IPR001313 Pumilio RNA-binding repeat [PF00806] (2-19)
  IPR001313 Pumilio RNA-binding repeat [PF00806] (24-54)
  IPR001313 Pumilio RNA-binding repeat [PF00806] (57-91)
  IPR001313 Pumilio RNA-binding repeat [PS50302] (17-52)
  IPR001313 Pumilio RNA-binding repeat [PS50302] (53-88)
  IPR001313 Pumilio RNA-binding repeat [SM00025] (17-52)
  IPR001313 Pumilio RNA-binding repeat [SM00025] (53-88)
  IPR011989 Armadillo-like helical [G3DSA:1.25.10.10] (1-102)
  IPR016024 Armadillo-type fold [SSF48371] (1-97)
  IPR033133 Pumilio homology domain [PS50303] (1-103)